Protein AF-A0A8J2SER4-F1 (afdb_monomer)

Structure (mmCIF, N/CA/C/O backbone):
data_AF-A0A8J2SER4-F1
#
_entry.id   AF-A0A8J2SER4-F1
#
loop_
_atom_site.group_PDB
_atom_site.id
_atom_site.type_symbol
_atom_site.label_atom_id
_atom_site.label_alt_id
_atom_site.label_comp_id
_atom_site.label_asym_id
_atom_site.label_entity_id
_atom_site.label_seq_id
_atom_site.pdbx_PDB_ins_code
_atom_site.Cartn_x
_atom_site.Cartn_y
_atom_site.Cartn_z
_atom_site.occupancy
_atom_site.B_iso_or_equiv
_atom_site.auth_seq_id
_atom_site.auth_comp_id
_atom_site.auth_asym_id
_atom_site.auth_atom_id
_atom_site.pdbx_PDB_model_num
ATOM 1 N N . MET A 1 1 ? -16.547 2.294 -12.014 1.00 55.09 1 MET A N 1
ATOM 2 C CA . MET A 1 1 ? -16.239 1.534 -10.779 1.00 55.09 1 MET A CA 1
ATOM 3 C C . MET A 1 1 ? -16.357 0.028 -10.962 1.00 55.09 1 MET A C 1
ATOM 5 O O . MET A 1 1 ? -15.331 -0.619 -10.869 1.00 55.09 1 MET A O 1
ATOM 9 N N . ILE A 1 2 ? -17.532 -0.538 -11.276 1.00 70.62 2 ILE A N 1
ATOM 10 C CA . ILE A 1 2 ? -17.703 -2.006 -11.413 1.00 70.62 2 ILE A CA 1
ATOM 11 C C . ILE A 1 2 ? -16.752 -2.604 -12.463 1.00 70.62 2 ILE A C 1
ATOM 13 O O . ILE A 1 2 ? -16.117 -3.618 -12.208 1.00 70.62 2 ILE A O 1
ATOM 17 N N . HIS A 1 3 ? -16.584 -1.930 -13.603 1.00 68.06 3 HIS A N 1
ATOM 18 C CA . HIS A 1 3 ? -15.672 -2.376 -14.659 1.00 68.06 3 HIS A CA 1
ATOM 19 C C . HIS A 1 3 ? -14.191 -2.345 -14.233 1.00 68.06 3 HIS A C 1
ATOM 21 O O . HIS A 1 3 ? -13.445 -3.262 -14.542 1.00 68.06 3 HIS A O 1
ATOM 27 N N . ALA A 1 4 ? -13.771 -1.329 -13.470 1.00 65.06 4 ALA A N 1
ATOM 28 C CA . ALA A 1 4 ? -12.408 -1.238 -12.943 1.00 65.06 4 ALA A CA 1
ATOM 29 C C . ALA A 1 4 ? -12.158 -2.255 -11.821 1.00 65.06 4 ALA A C 1
ATOM 31 O O . ALA A 1 4 ? -11.099 -2.860 -11.765 1.00 65.06 4 ALA A O 1
ATOM 32 N N . LEU A 1 5 ? -13.150 -2.499 -10.962 1.00 66.44 5 LEU A N 1
ATOM 33 C CA . LEU A 1 5 ? -13.066 -3.552 -9.954 1.00 66.44 5 LEU A CA 1
ATOM 34 C C . LEU A 1 5 ? -12.962 -4.934 -10.613 1.00 66.44 5 LEU A C 1
ATOM 36 O O . LEU A 1 5 ? -12.158 -5.752 -10.193 1.00 66.44 5 LEU A O 1
ATOM 40 N N . TRP A 1 6 ? -13.731 -5.176 -11.674 1.00 72.00 6 TRP A N 1
ATOM 41 C CA . TRP A 1 6 ? -13.643 -6.404 -12.462 1.00 72.00 6 TRP A CA 1
ATOM 42 C C . TRP A 1 6 ? -12.284 -6.555 -13.156 1.00 72.00 6 TRP A C 1
ATOM 44 O O . TRP A 1 6 ? -11.713 -7.640 -13.130 1.00 72.00 6 TRP A O 1
ATOM 54 N N . LEU A 1 7 ? -11.729 -5.472 -13.713 1.00 67.81 7 LEU A N 1
ATOM 55 C CA . LEU A 1 7 ? -10.373 -5.466 -14.271 1.00 67.81 7 LEU A CA 1
ATOM 56 C C . LEU A 1 7 ? -9.315 -5.757 -13.203 1.00 67.81 7 LEU A C 1
ATOM 58 O O . LEU A 1 7 ? -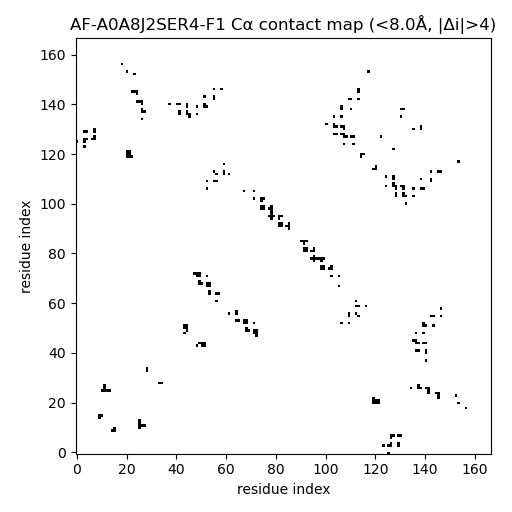8.449 -6.584 -13.447 1.00 67.81 7 LEU A O 1
ATOM 62 N N . ALA A 1 8 ? -9.423 -5.146 -12.021 1.00 67.06 8 ALA A N 1
ATOM 63 C CA . ALA A 1 8 ? -8.534 -5.419 -10.896 1.00 67.06 8 ALA A CA 1
ATOM 64 C C . ALA A 1 8 ? -8.619 -6.890 -10.460 1.00 67.06 8 ALA A C 1
ATOM 66 O O . ALA A 1 8 ? -7.600 -7.532 -10.261 1.00 67.06 8 ALA A O 1
ATOM 67 N N . VAL A 1 9 ? -9.822 -7.465 -10.376 1.00 71.62 9 VAL A N 1
ATOM 68 C CA . VAL A 1 9 ? -9.992 -8.893 -10.058 1.00 71.62 9 VAL A CA 1
ATOM 69 C C . VAL A 1 9 ? -9.347 -9.780 -11.123 1.00 71.62 9 VAL A C 1
ATOM 71 O O . VAL A 1 9 ? -8.696 -10.756 -10.774 1.00 71.62 9 VAL A O 1
ATOM 74 N N . LYS A 1 10 ? -9.480 -9.439 -12.407 1.00 71.50 10 LYS A N 1
ATOM 75 C CA . LYS A 1 10 ? -8.834 -10.183 -13.497 1.00 71.50 10 LYS A CA 1
ATOM 76 C C . LYS A 1 10 ? -7.316 -10.059 -13.505 1.00 71.50 10 LYS A C 1
ATOM 78 O O . LYS A 1 10 ? -6.637 -11.038 -13.798 1.00 71.50 10 LYS A O 1
ATOM 83 N N . GLU A 1 11 ? -6.804 -8.876 -13.180 1.00 68.88 11 GLU A N 1
ATOM 84 C CA . GLU A 1 11 ? -5.374 -8.610 -13.003 1.00 68.88 11 GLU A CA 1
ATOM 85 C C . GLU A 1 11 ? -4.804 -9.485 -11.888 1.00 68.88 11 GLU A C 1
ATOM 87 O O . GLU A 1 11 ? -3.819 -10.186 -12.092 1.00 68.88 11 GLU A O 1
ATOM 92 N N . GLU A 1 12 ? -5.489 -9.533 -10.748 1.00 67.19 12 GLU A N 1
ATOM 93 C CA . GLU A 1 12 ? -5.062 -10.316 -9.588 1.00 67.19 12 GLU A CA 1
ATOM 94 C C . GLU A 1 12 ? -5.332 -11.828 -9.730 1.00 67.19 12 GLU A C 1
ATOM 96 O O . GLU A 1 12 ? -4.707 -12.628 -9.037 1.00 67.19 12 GLU A O 1
ATOM 101 N N . ALA A 1 13 ? -6.226 -12.240 -10.636 1.00 63.53 13 ALA A N 1
ATOM 102 C CA . ALA A 1 13 ? -6.484 -13.643 -10.976 1.00 63.53 13 ALA A CA 1
ATOM 103 C C . ALA A 1 13 ? -5.528 -14.205 -12.046 1.00 63.53 13 ALA A C 1
ATOM 105 O O . ALA A 1 13 ? -5.626 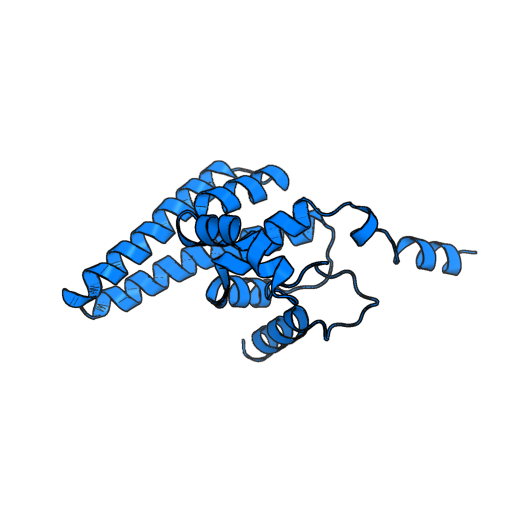-15.382 -12.386 1.00 63.53 13 ALA A O 1
ATOM 106 N N . GLY A 1 14 ? -4.628 -13.381 -12.600 1.00 58.78 14 GLY A N 1
ATOM 107 C CA . GLY A 1 14 ? -3.727 -13.796 -13.678 1.00 58.78 14 GLY A CA 1
ATOM 108 C C . GLY A 1 14 ? -4.433 -14.052 -15.016 1.00 58.78 14 GLY A C 1
ATOM 109 O O . GLY A 1 14 ? -3.849 -14.652 -15.909 1.00 58.78 14 GLY A O 1
ATOM 110 N N . GLU A 1 15 ? -5.679 -13.593 -15.186 1.00 57.97 15 GLU A N 1
ATOM 111 C CA . GLU A 1 15 ? -6.458 -13.760 -16.427 1.00 57.97 15 GLU A CA 1
ATOM 112 C C . GLU A 1 15 ? -6.126 -12.700 -17.496 1.00 57.97 15 GLU A C 1
ATOM 114 O O . GLU A 1 15 ? -6.762 -12.645 -18.555 1.00 57.97 15 GLU A O 1
ATOM 119 N N . LEU A 1 16 ? -5.164 -11.813 -17.228 1.00 57.44 16 LEU A N 1
ATOM 120 C CA . LEU A 1 16 ? -4.696 -10.835 -18.203 1.00 57.44 16 LEU A CA 1
ATOM 121 C C . LEU A 1 16 ? -3.646 -11.455 -19.132 1.00 57.44 16 LEU A C 1
ATOM 123 O O . LEU A 1 16 ? -2.658 -12.018 -18.687 1.00 57.44 16 LEU A O 1
ATOM 127 N N . ASP A 1 17 ? -3.885 -11.272 -20.429 1.00 50.06 17 ASP A N 1
ATOM 128 C CA . ASP A 1 17 ? -3.046 -11.626 -21.579 1.00 50.06 17 ASP A CA 1
ATOM 129 C C . ASP A 1 17 ? -1.526 -11.626 -21.288 1.00 50.06 17 ASP A C 1
ATOM 131 O O . ASP A 1 17 ? -0.929 -10.572 -21.053 1.00 50.06 17 ASP A O 1
ATOM 135 N N . GLU A 1 18 ? -0.911 -12.816 -21.343 1.00 52.28 18 GLU A N 1
ATOM 136 C CA . GLU A 1 18 ? 0.511 -13.094 -21.050 1.00 52.28 18 GLU A CA 1
ATOM 137 C C . GLU A 1 18 ? 1.490 -12.301 -21.933 1.00 52.28 18 GLU A C 1
ATOM 139 O O . GLU A 1 18 ? 2.668 -12.161 -21.608 1.00 52.28 18 GLU A O 1
ATOM 144 N N . ARG A 1 19 ? 1.015 -11.739 -23.052 1.00 50.62 19 ARG A N 1
ATOM 145 C CA . ARG A 1 19 ? 1.814 -10.892 -23.952 1.00 50.62 19 ARG A CA 1
ATOM 146 C C . ARG A 1 19 ? 1.951 -9.445 -23.469 1.00 50.62 19 ARG A C 1
ATOM 148 O O . ARG A 1 19 ? 2.583 -8.630 -24.142 1.00 50.62 19 ARG A O 1
ATOM 155 N N . ARG A 1 20 ? 1.345 -9.085 -22.335 1.00 58.91 20 ARG A N 1
ATOM 156 C CA . ARG A 1 20 ? 1.335 -7.715 -21.804 1.00 58.91 20 ARG A CA 1
ATOM 157 C C . ARG A 1 20 ? 2.295 -7.570 -20.633 1.00 58.91 20 ARG A C 1
ATOM 159 O O . ARG A 1 20 ? 2.325 -8.391 -19.724 1.00 58.91 20 ARG A O 1
ATOM 166 N N . LYS A 1 21 ? 3.036 -6.461 -20.622 1.00 61.72 21 LYS A N 1
ATOM 167 C CA . LYS A 1 21 ? 3.871 -6.069 -19.483 1.00 61.72 21 LYS A CA 1
ATOM 168 C C . LYS A 1 21 ? 2.966 -5.657 -18.316 1.00 61.72 21 LYS A C 1
ATOM 170 O O . LYS A 1 21 ? 2.462 -4.534 -18.314 1.00 61.72 21 LYS A O 1
ATOM 175 N N . ASN A 1 22 ? 2.765 -6.576 -17.375 1.00 67.75 22 ASN A N 1
ATOM 176 C CA . ASN A 1 22 ? 1.980 -6.418 -16.147 1.00 67.75 22 ASN A CA 1
ATOM 177 C C . ASN A 1 22 ? 2.896 -6.527 -14.916 1.00 67.75 22 ASN A C 1
ATOM 179 O O . ASN A 1 22 ? 4.090 -6.794 -15.053 1.00 67.75 22 ASN A O 1
ATOM 183 N N . PHE A 1 23 ? 2.341 -6.318 -13.721 1.00 65.88 23 PHE A N 1
ATOM 184 C CA . PHE A 1 23 ? 3.019 -6.689 -12.478 1.00 65.88 23 PHE A CA 1
ATOM 185 C C . PHE A 1 23 ? 3.358 -8.189 -12.489 1.00 65.88 23 PHE A C 1
ATOM 187 O O . PHE A 1 23 ? 2.521 -9.008 -12.867 1.00 65.88 23 PHE A O 1
ATOM 194 N N . ALA A 1 24 ? 4.589 -8.541 -12.113 1.00 59.88 24 ALA A N 1
ATOM 195 C CA . ALA A 1 24 ? 5.084 -9.919 -12.106 1.00 59.88 24 ALA A CA 1
ATOM 196 C C . ALA A 1 24 ? 4.525 -10.750 -10.937 1.00 59.88 24 ALA A C 1
ATOM 198 O O . ALA A 1 24 ? 4.562 -11.978 -10.957 1.00 59.88 24 ALA A O 1
ATOM 199 N N . THR A 1 25 ? 4.026 -10.081 -9.903 1.00 59.88 25 THR A N 1
ATOM 200 C CA . THR A 1 25 ? 3.461 -10.664 -8.692 1.00 59.88 25 THR A CA 1
ATOM 201 C C . THR A 1 25 ? 2.017 -10.221 -8.525 1.00 59.88 25 THR A C 1
ATOM 203 O O . THR A 1 25 ? 1.676 -9.072 -8.793 1.00 59.88 25 THR A O 1
ATOM 206 N N . THR A 1 26 ? 1.165 -11.118 -8.041 1.00 68.06 26 THR A N 1
ATOM 207 C CA . THR A 1 26 ? -0.209 -10.810 -7.633 1.00 68.06 26 THR A CA 1
ATOM 208 C C . THR A 1 26 ? -0.237 -10.323 -6.176 1.00 68.06 26 THR A C 1
ATOM 210 O O . THR A 1 26 ? 0.553 -10.761 -5.335 1.00 68.06 26 THR A O 1
ATOM 213 N N . CYS A 1 27 ? -1.161 -9.419 -5.845 1.00 63.75 27 CYS A N 1
ATOM 214 C CA . CYS A 1 27 ? -1.539 -9.055 -4.476 1.00 63.75 27 CYS A CA 1
ATOM 215 C C . CYS A 1 27 ? -1.964 -10.286 -3.679 1.00 63.75 27 CYS A C 1
ATOM 217 O O . CYS A 1 27 ? -1.660 -10.394 -2.490 1.00 63.75 27 CYS A O 1
ATOM 219 N N . LEU A 1 28 ? -2.714 -11.188 -4.317 1.00 65.94 28 LEU A N 1
ATOM 220 C CA . LEU A 1 28 ? -3.166 -12.422 -3.695 1.00 65.94 28 LEU A CA 1
ATOM 221 C C . LEU A 1 28 ? -2.087 -13.495 -3.870 1.00 65.94 28 LEU A C 1
ATOM 223 O O . LEU A 1 28 ? -1.768 -13.852 -5.004 1.00 65.94 28 LEU A O 1
ATOM 227 N N . PRO A 1 29 ? -1.512 -14.012 -2.775 1.00 62.62 29 PRO A N 1
ATOM 228 C CA . PRO A 1 29 ? -0.490 -15.039 -2.861 1.00 62.62 29 PRO A CA 1
ATOM 229 C C . PRO A 1 29 ? -1.074 -16.319 -3.461 1.00 62.62 29 PRO A C 1
ATOM 231 O O . PRO A 1 29 ? -2.098 -16.831 -3.008 1.00 62.62 29 PRO A O 1
ATOM 234 N N . THR A 1 30 ? -0.392 -16.843 -4.472 1.00 64.88 30 THR A N 1
ATOM 235 C CA . THR A 1 30 ? -0.790 -18.035 -5.228 1.00 64.88 30 THR A CA 1
ATOM 236 C C . THR A 1 30 ? -0.493 -19.341 -4.495 1.00 64.88 30 THR A C 1
ATOM 238 O O . THR A 1 30 ? -1.080 -20.376 -4.806 1.00 64.88 30 THR A O 1
ATOM 241 N N . SER A 1 31 ? 0.392 -19.310 -3.493 1.00 66.62 31 SER A N 1
ATOM 242 C CA . SER A 1 31 ? 0.766 -20.484 -2.705 1.00 66.62 31 SER A CA 1
ATOM 243 C C . SER A 1 31 ? 0.926 -20.179 -1.212 1.00 66.62 31 SER A C 1
ATOM 245 O O . SER A 1 31 ? 1.372 -19.104 -0.814 1.00 66.62 31 SER A O 1
ATOM 247 N N . LEU A 1 32 ? 0.625 -21.166 -0.358 1.00 61.75 32 LEU A N 1
ATOM 248 C CA . LEU A 1 32 ? 0.807 -21.062 1.099 1.00 61.75 32 LEU A CA 1
ATOM 249 C C . LEU A 1 32 ? 2.273 -20.821 1.506 1.00 61.75 32 LEU A C 1
ATOM 251 O O . LEU A 1 32 ? 2.530 -20.163 2.512 1.00 61.75 32 LEU A O 1
ATOM 255 N N . GLY A 1 33 ? 3.237 -21.318 0.724 1.00 66.81 33 GLY A N 1
ATOM 256 C CA . GLY A 1 33 ? 4.664 -21.098 0.979 1.00 66.81 33 GLY A CA 1
ATOM 257 C C . GLY A 1 33 ? 5.081 -19.635 0.806 1.00 66.81 33 GLY A C 1
ATOM 258 O O . GLY A 1 33 ? 5.855 -19.114 1.610 1.00 66.81 33 GLY A O 1
ATOM 259 N N . GLU A 1 34 ? 4.524 -18.951 -0.195 1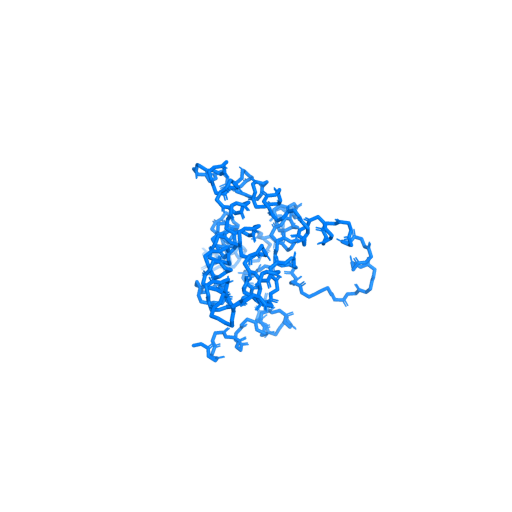.00 67.50 34 GLU A N 1
ATOM 260 C CA . GLU A 1 34 ? 4.725 -17.513 -0.399 1.00 67.50 34 GLU A CA 1
ATOM 261 C C . GLU A 1 34 ? 4.059 -16.703 0.713 1.00 67.50 34 GLU A C 1
ATOM 263 O O . GLU A 1 34 ? 4.709 -15.833 1.290 1.00 67.50 34 GLU A O 1
ATOM 268 N N . VAL A 1 35 ? 2.828 -17.069 1.107 1.00 68.12 35 VAL A N 1
ATOM 269 C CA . VAL A 1 35 ? 2.134 -16.448 2.250 1.00 68.12 35 VAL A CA 1
ATOM 270 C C . VAL A 1 35 ? 3.035 -16.453 3.480 1.00 68.12 35 VAL A C 1
ATOM 272 O O . VAL A 1 35 ? 3.294 -15.392 4.041 1.00 68.12 35 VAL A O 1
ATOM 275 N N . CYS A 1 36 ? 3.543 -17.625 3.883 1.00 70.88 36 CYS A N 1
ATOM 276 C CA . CYS A 1 36 ? 4.362 -17.782 5.088 1.00 70.88 36 CYS A CA 1
ATOM 277 C C . CYS A 1 36 ? 5.636 -16.927 5.063 1.00 70.88 36 CYS A C 1
ATOM 279 O O . CYS A 1 36 ? 6.055 -16.426 6.107 1.00 70.88 36 CYS A O 1
ATOM 281 N N . ARG A 1 37 ? 6.237 -16.731 3.885 1.00 77.44 37 ARG A N 1
ATOM 282 C CA . ARG A 1 37 ? 7.424 -15.885 3.714 1.00 77.44 37 ARG A CA 1
ATOM 283 C C . ARG A 1 37 ? 7.101 -14.395 3.844 1.00 77.44 37 ARG A C 1
ATOM 285 O O . ARG A 1 37 ? 7.938 -13.633 4.328 1.00 77.44 37 ARG A O 1
ATOM 292 N N . ASP A 1 38 ? 5.902 -13.992 3.439 1.00 80.75 38 ASP A N 1
ATOM 293 C CA . ASP A 1 38 ? 5.474 -12.594 3.426 1.00 80.75 38 ASP A CA 1
ATOM 294 C C . ASP A 1 38 ? 4.742 -12.150 4.693 1.00 80.75 38 ASP A C 1
ATOM 296 O O . ASP A 1 38 ? 4.628 -10.946 4.913 1.00 80.75 38 ASP A O 1
ATOM 300 N N . VAL A 1 39 ? 4.316 -13.076 5.564 1.00 84.19 39 VAL A N 1
ATOM 301 C CA . VAL A 1 39 ? 3.689 -12.779 6.870 1.00 84.19 39 VAL A CA 1
ATOM 302 C C . VAL A 1 39 ? 4.364 -11.624 7.625 1.00 84.19 39 VAL A C 1
ATOM 304 O O . VAL A 1 39 ? 3.648 -10.698 8.005 1.00 84.19 39 VAL A O 1
ATOM 307 N N . PRO A 1 40 ? 5.695 -11.594 7.849 1.00 85.38 40 PRO A N 1
ATOM 308 C CA . PRO A 1 40 ? 6.308 -10.498 8.602 1.00 85.38 40 PRO A CA 1
ATOM 309 C C . PRO A 1 40 ? 6.141 -9.138 7.912 1.00 85.38 40 PRO A C 1
ATOM 311 O O . PRO A 1 40 ? 5.891 -8.139 8.585 1.00 85.38 40 PRO A O 1
ATOM 314 N N . ARG A 1 41 ? 6.210 -9.093 6.576 1.00 85.31 41 ARG A N 1
ATOM 315 C CA . ARG A 1 41 ? 5.998 -7.857 5.806 1.00 85.31 41 ARG A CA 1
ATOM 316 C C . ARG A 1 41 ? 4.532 -7.460 5.766 1.00 85.31 41 ARG A C 1
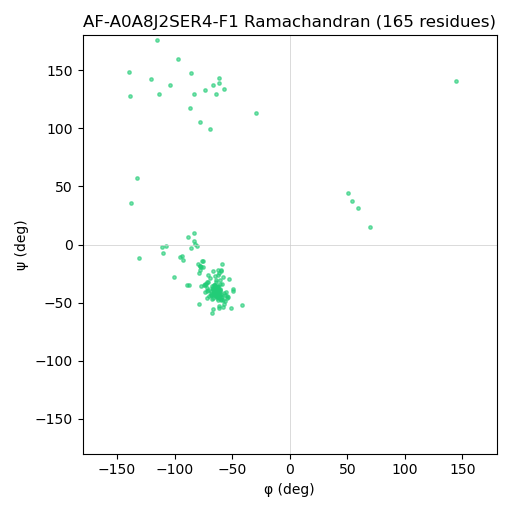ATOM 318 O O . ARG A 1 41 ? 4.227 -6.275 5.787 1.00 85.31 41 ARG A O 1
ATOM 325 N N . LEU A 1 42 ? 3.629 -8.436 5.751 1.00 87.00 42 LEU A N 1
ATOM 326 C CA . LEU A 1 42 ? 2.196 -8.200 5.828 1.00 87.00 42 LEU A CA 1
ATOM 327 C C . LEU A 1 42 ? 1.809 -7.605 7.186 1.00 87.00 42 LEU A C 1
ATOM 329 O O . LEU A 1 42 ? 1.039 -6.651 7.233 1.0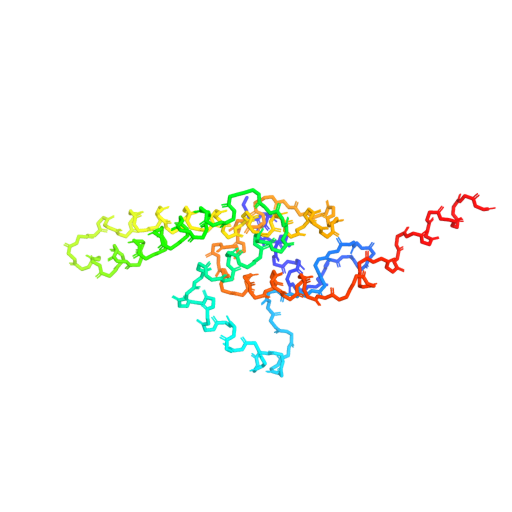0 87.00 42 LEU A O 1
ATOM 333 N N . ILE A 1 43 ? 2.377 -8.124 8.279 1.00 88.69 43 ILE A N 1
ATOM 334 C CA . ILE A 1 43 ? 2.192 -7.576 9.629 1.00 88.69 43 ILE A CA 1
ATOM 335 C C . ILE A 1 43 ? 2.744 -6.149 9.696 1.00 88.69 43 ILE A C 1
ATOM 337 O O . ILE A 1 43 ? 2.065 -5.256 10.202 1.00 88.69 43 ILE A O 1
ATOM 341 N N . GLU A 1 44 ? 3.942 -5.916 9.154 1.00 90.88 44 GLU A N 1
ATOM 342 C CA . GLU A 1 44 ? 4.528 -4.575 9.081 1.00 90.88 44 GLU A CA 1
ATOM 343 C C . GLU A 1 44 ? 3.641 -3.615 8.277 1.00 90.88 44 GLU A C 1
ATOM 345 O O . GLU A 1 44 ? 3.338 -2.523 8.750 1.00 90.88 44 GLU A O 1
ATOM 350 N N . ALA A 1 45 ? 3.165 -4.025 7.100 1.00 89.56 45 ALA A N 1
ATOM 351 C CA . ALA A 1 45 ? 2.295 -3.214 6.257 1.00 89.56 45 ALA A CA 1
ATOM 352 C C . ALA A 1 45 ? 0.929 -2.952 6.903 1.00 89.56 45 ALA A C 1
ATOM 354 O O . ALA A 1 45 ? 0.380 -1.866 6.741 1.00 89.56 45 ALA A O 1
ATOM 355 N N . ALA A 1 46 ? 0.386 -3.911 7.655 1.00 89.00 46 ALA A N 1
ATOM 356 C CA . ALA A 1 46 ? -0.889 -3.760 8.345 1.00 89.00 46 ALA A CA 1
ATOM 357 C C . ALA A 1 46 ? -0.790 -2.797 9.538 1.00 89.00 46 ALA A C 1
ATOM 359 O O . ALA A 1 46 ? -1.642 -1.919 9.680 1.00 89.00 46 ALA A O 1
ATOM 360 N N . LEU A 1 47 ? 0.242 -2.944 10.378 1.00 90.56 47 LEU A N 1
ATOM 361 C CA . LEU A 1 47 ? 0.389 -2.183 11.624 1.00 90.56 47 LEU A CA 1
ATOM 362 C C . LEU A 1 47 ? 1.111 -0.847 11.444 1.00 90.56 47 LEU A C 1
ATOM 364 O O . LEU A 1 47 ? 0.785 0.117 12.136 1.00 90.56 47 LEU A O 1
ATOM 368 N N . PHE A 1 48 ? 2.082 -0.786 10.534 1.00 92.88 48 PHE A N 1
ATOM 369 C CA . PHE A 1 48 ? 2.965 0.359 10.311 1.00 92.88 48 PHE A CA 1
ATOM 370 C C . PHE A 1 48 ? 3.071 0.708 8.811 1.00 92.88 48 PHE A C 1
ATOM 372 O O . PHE A 1 48 ? 4.181 0.780 8.278 1.00 92.88 48 PHE A O 1
ATOM 379 N N . PRO A 1 49 ? 1.952 0.991 8.108 1.00 90.75 49 PRO A N 1
ATOM 380 C CA . PRO A 1 49 ? 1.935 1.183 6.649 1.00 90.75 49 PRO A CA 1
ATOM 381 C C . PRO A 1 49 ? 2.819 2.332 6.142 1.00 90.75 49 PRO A C 1
ATOM 383 O O . PRO A 1 49 ? 3.244 2.334 4.989 1.00 90.75 49 PRO A O 1
ATOM 386 N N . PHE A 1 50 ? 3.142 3.311 6.989 1.00 92.12 50 PHE A N 1
ATOM 387 C CA . PHE A 1 50 ? 4.024 4.424 6.629 1.00 92.12 50 PHE A CA 1
ATOM 388 C C . PHE A 1 50 ? 5.468 3.985 6.328 1.00 92.12 50 PHE A C 1
ATOM 390 O O . PHE A 1 50 ? 6.158 4.665 5.565 1.00 92.12 50 PHE A O 1
ATOM 397 N N . LEU A 1 51 ? 5.932 2.868 6.905 1.00 91.81 51 LEU A N 1
ATOM 398 C CA . LEU A 1 51 ? 7.272 2.328 6.664 1.00 91.81 51 LEU A CA 1
ATOM 399 C C . LEU A 1 51 ? 7.434 1.825 5.221 1.00 91.81 51 LEU A C 1
ATOM 401 O O . LEU A 1 51 ? 8.287 2.383 4.521 1.00 91.81 51 LEU A O 1
ATOM 405 N N . PRO A 1 52 ? 6.631 0.856 4.731 1.00 91.00 52 PRO A N 1
ATOM 406 C CA . PRO A 1 52 ? 6.731 0.403 3.348 1.00 91.00 52 PRO A CA 1
ATOM 407 C C . PRO A 1 52 ? 6.423 1.532 2.359 1.00 91.00 52 PRO A C 1
ATOM 409 O O . PRO A 1 52 ? 7.152 1.677 1.385 1.00 91.00 52 PRO A O 1
ATOM 412 N N . ILE A 1 53 ? 5.448 2.414 2.632 1.00 91.50 53 ILE A N 1
ATOM 413 C CA . ILE A 1 53 ? 5.164 3.579 1.766 1.00 91.50 53 ILE A CA 1
ATOM 414 C C . ILE A 1 53 ? 6.413 4.446 1.581 1.00 91.50 53 ILE A C 1
ATOM 416 O O . ILE A 1 53 ? 6.770 4.793 0.455 1.00 91.50 53 ILE A O 1
ATOM 420 N N . LYS A 1 54 ? 7.109 4.778 2.675 1.00 91.75 54 LYS A N 1
ATOM 421 C CA . LYS A 1 54 ? 8.337 5.575 2.609 1.00 91.75 54 LYS A CA 1
ATOM 422 C C . LYS A 1 54 ? 9.431 4.853 1.823 1.00 91.75 54 LYS A C 1
ATOM 424 O O . LYS A 1 54 ? 10.096 5.505 1.021 1.00 91.75 54 LYS A O 1
ATOM 429 N N . ARG A 1 55 ? 9.627 3.546 2.040 1.00 90.88 55 ARG A N 1
ATOM 430 C CA . ARG A 1 55 ? 10.628 2.745 1.310 1.00 90.88 55 ARG A CA 1
ATOM 431 C C . ARG A 1 55 ? 10.332 2.729 -0.188 1.00 90.88 55 ARG A C 1
ATOM 433 O O . ARG A 1 55 ? 11.149 3.222 -0.951 1.00 90.88 55 ARG A O 1
ATOM 440 N N . ILE A 1 56 ? 9.122 2.327 -0.579 1.00 90.50 56 ILE A N 1
ATOM 441 C CA . ILE A 1 56 ? 8.664 2.270 -1.978 1.00 90.50 56 ILE A CA 1
ATOM 442 C C . ILE A 1 56 ? 8.849 3.622 -2.681 1.00 90.50 56 ILE A C 1
ATOM 444 O O . ILE A 1 56 ? 9.341 3.697 -3.808 1.00 90.50 56 ILE A O 1
ATOM 448 N N . LEU A 1 57 ? 8.470 4.720 -2.024 1.00 90.56 57 LEU A N 1
ATOM 449 C CA . LEU A 1 57 ? 8.612 6.057 -2.600 1.00 90.56 57 LEU A CA 1
ATOM 450 C C . LEU A 1 57 ? 10.071 6.522 -2.679 1.00 90.56 57 LEU A C 1
ATOM 452 O O . LEU A 1 57 ? 10.422 7.252 -3.601 1.00 90.56 57 LEU A O 1
ATOM 456 N N . THR A 1 58 ? 10.923 6.103 -1.744 1.00 89.69 58 THR A N 1
ATOM 457 C CA . THR A 1 58 ? 12.362 6.399 -1.795 1.00 89.69 58 THR A CA 1
ATOM 458 C C . THR A 1 58 ? 13.026 5.625 -2.934 1.00 89.69 58 THR A C 1
ATOM 460 O O . THR A 1 58 ? 13.759 6.215 -3.723 1.00 89.69 58 THR A O 1
ATOM 463 N N . ASP A 1 59 ? 12.690 4.343 -3.078 1.00 87.94 59 ASP A N 1
ATOM 464 C CA . ASP A 1 59 ? 13.225 3.447 -4.107 1.00 87.94 59 ASP A CA 1
ATOM 465 C C . ASP A 1 59 ? 12.789 3.877 -5.520 1.00 87.94 59 ASP A C 1
ATOM 467 O O . ASP A 1 59 ? 13.564 3.814 -6.468 1.00 87.94 59 ASP A O 1
ATOM 471 N N . THR A 1 60 ? 11.575 4.418 -5.665 1.00 86.50 60 THR A N 1
ATOM 472 C CA . THR A 1 60 ? 11.074 4.993 -6.931 1.00 86.50 60 THR A CA 1
ATOM 473 C C . THR A 1 60 ? 11.515 6.443 -7.179 1.00 86.50 60 THR A C 1
ATOM 475 O O . THR A 1 60 ? 10.989 7.098 -8.090 1.00 86.50 60 THR A O 1
ATOM 478 N N . MET A 1 61 ? 12.444 6.970 -6.369 1.00 84.25 61 MET A N 1
ATOM 479 C CA . MET A 1 61 ? 12.954 8.349 -6.419 1.00 84.25 61 MET A CA 1
ATOM 480 C C . MET A 1 61 ? 11.832 9.403 -6.444 1.00 84.25 61 MET A C 1
ATOM 482 O O . MET A 1 61 ? 11.827 10.347 -7.239 1.00 84.25 61 MET A O 1
ATOM 486 N N . ALA A 1 62 ? 10.810 9.230 -5.604 1.00 82.88 62 ALA A N 1
ATOM 487 C CA . ALA A 1 62 ? 9.716 10.184 -5.500 1.00 82.88 62 ALA A CA 1
ATOM 488 C C . ALA A 1 62 ? 10.141 11.463 -4.765 1.00 82.88 62 ALA A C 1
ATOM 490 O O . ALA A 1 62 ? 10.722 11.387 -3.677 1.00 82.88 62 ALA A O 1
ATOM 491 N N . PRO A 1 63 ? 9.808 12.653 -5.309 1.00 78.44 63 PRO A N 1
ATOM 492 C CA . PRO A 1 63 ? 9.999 13.884 -4.569 1.00 78.44 63 PRO A CA 1
ATOM 493 C C . PRO A 1 63 ? 9.133 13.827 -3.307 1.00 78.44 63 PRO A C 1
ATOM 495 O O . PRO A 1 63 ? 7.999 13.350 -3.335 1.00 78.44 63 PRO A O 1
ATOM 498 N N . ALA A 1 64 ? 9.685 14.295 -2.189 1.00 86.25 64 ALA A N 1
ATOM 499 C CA . ALA A 1 64 ? 8.991 14.353 -0.905 1.00 86.25 64 ALA A CA 1
ATOM 500 C C . ALA A 1 64 ? 8.489 12.994 -0.356 1.00 86.25 64 ALA A C 1
ATOM 502 O O . ALA A 1 64 ? 7.511 12.957 0.392 1.00 86.25 64 ALA A O 1
ATOM 503 N N . ALA A 1 65 ? 9.179 11.879 -0.641 1.00 85.69 65 ALA A N 1
ATOM 504 C CA . ALA A 1 65 ? 8.857 10.552 -0.088 1.00 85.69 65 ALA A CA 1
ATOM 505 C C . ALA A 1 65 ? 8.659 10.556 1.445 1.00 85.69 65 ALA A C 1
ATOM 507 O O . ALA A 1 65 ? 7.746 9.917 1.971 1.00 85.69 65 ALA A O 1
ATOM 508 N N . ALA A 1 66 ? 9.471 11.334 2.171 1.00 87.00 66 ALA A N 1
ATOM 509 C CA . ALA A 1 66 ? 9.331 11.506 3.616 1.00 87.00 66 ALA A CA 1
ATOM 510 C C . ALA A 1 66 ? 8.012 12.196 4.014 1.00 87.00 66 ALA A C 1
ATOM 512 O O . ALA A 1 66 ? 7.379 11.776 4.981 1.00 87.00 66 ALA A O 1
ATOM 513 N N . CYS A 1 67 ? 7.570 13.208 3.260 1.00 91.31 67 CYS A N 1
ATOM 514 C CA . CYS A 1 67 ? 6.305 13.902 3.507 1.00 91.31 67 CYS A CA 1
ATOM 515 C C . CYS A 1 67 ? 5.109 12.971 3.293 1.00 91.31 67 CYS A C 1
ATOM 517 O O . CYS A 1 67 ? 4.209 12.955 4.126 1.00 91.31 67 CYS A O 1
ATOM 519 N N . TYR A 1 68 ? 5.124 12.149 2.239 1.00 90.31 68 TYR A N 1
ATOM 520 C CA . TYR A 1 68 ? 4.081 11.143 2.012 1.00 90.31 68 TYR A CA 1
ATOM 521 C C . TYR A 1 68 ? 4.048 10.076 3.111 1.00 90.31 68 TYR A C 1
ATOM 523 O O . TYR A 1 68 ? 2.966 9.673 3.527 1.00 90.31 68 TYR A O 1
ATOM 531 N N . GLY A 1 69 ? 5.207 9.664 3.638 1.00 90.06 69 GLY A N 1
ATOM 532 C CA . GLY A 1 69 ? 5.274 8.766 4.795 1.00 90.06 69 GLY A CA 1
ATOM 533 C C . GLY A 1 69 ? 4.653 9.376 6.058 1.00 90.06 69 GLY A C 1
ATOM 534 O O . GLY A 1 69 ? 3.856 8.724 6.727 1.00 90.06 69 GLY A O 1
ATOM 535 N N . ILE A 1 70 ? 4.959 10.644 6.361 1.00 93.19 70 ILE A N 1
ATOM 536 C CA . ILE A 1 70 ? 4.355 11.368 7.496 1.00 93.19 70 ILE A CA 1
ATOM 537 C C . ILE A 1 70 ? 2.846 11.531 7.288 1.00 93.19 70 ILE A C 1
ATOM 539 O O . ILE A 1 70 ? 2.066 11.286 8.204 1.00 93.19 70 ILE A O 1
ATOM 543 N N . LEU A 1 71 ? 2.419 11.897 6.080 1.00 93.81 71 LEU A N 1
ATOM 544 C CA . LEU A 1 71 ? 1.005 12.044 5.756 1.00 93.81 71 LEU A CA 1
ATOM 545 C C . LEU A 1 71 ? 0.261 10.710 5.898 1.00 93.81 71 LEU A C 1
ATOM 547 O O . LEU A 1 71 ? -0.827 10.685 6.468 1.00 93.81 71 LEU A O 1
ATOM 551 N N . ALA A 1 72 ? 0.855 9.600 5.453 1.00 92.94 72 ALA A N 1
ATOM 552 C CA . ALA A 1 72 ? 0.298 8.262 5.633 1.00 92.94 72 ALA A CA 1
ATOM 553 C C . ALA A 1 72 ? 0.171 7.893 7.116 1.00 92.94 72 ALA A C 1
ATOM 555 O O . ALA A 1 72 ? -0.866 7.381 7.522 1.00 92.94 72 ALA A O 1
ATOM 556 N N . PHE A 1 73 ? 1.181 8.206 7.936 1.00 93.62 73 PHE A N 1
ATOM 557 C CA . PHE A 1 73 ? 1.120 8.015 9.387 1.00 93.62 73 PHE A CA 1
ATOM 558 C C . PHE A 1 73 ? -0.060 8.784 9.996 1.00 93.62 73 PHE A C 1
ATOM 560 O O . PHE A 1 73 ? -0.907 8.195 10.666 1.00 93.62 73 PHE A O 1
ATOM 567 N N . VAL A 1 74 ? -0.150 10.089 9.721 1.00 94.94 74 VAL A N 1
ATOM 568 C CA . VAL A 1 74 ? -1.198 10.958 10.273 1.00 94.94 74 VAL A CA 1
ATOM 569 C C . VAL A 1 74 ? -2.580 10.484 9.833 1.00 94.94 74 VAL A C 1
ATOM 571 O O . VAL A 1 74 ? -3.440 10.251 10.674 1.00 94.94 74 VAL A O 1
ATOM 574 N N . THR A 1 75 ? -2.794 10.302 8.531 1.00 95.00 75 THR A N 1
ATOM 575 C C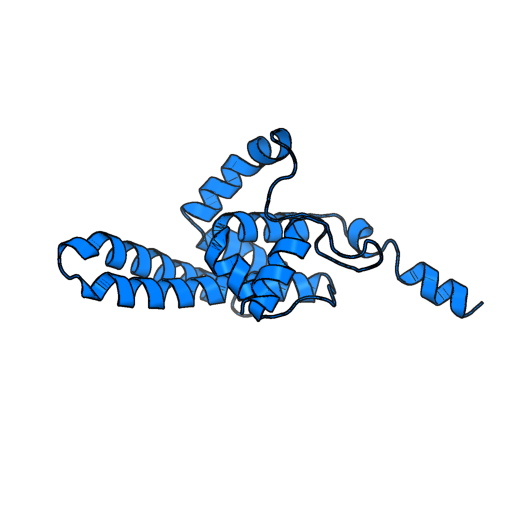A . THR A 1 75 ? -4.105 9.929 7.976 1.00 95.00 75 THR A CA 1
ATOM 576 C C . THR A 1 75 ? -4.569 8.553 8.454 1.00 95.00 75 THR A C 1
ATOM 578 O O . THR A 1 75 ? -5.722 8.416 8.860 1.00 95.00 75 THR A O 1
ATOM 581 N N . PHE A 1 76 ? -3.677 7.557 8.484 1.00 94.38 76 PHE A N 1
ATOM 582 C CA . PHE A 1 76 ? -4.005 6.201 8.919 1.00 94.38 76 PHE A CA 1
ATOM 583 C C . PHE A 1 76 ? -4.358 6.143 10.407 1.00 94.38 76 PHE A C 1
ATOM 585 O O . PHE A 1 76 ? -5.453 5.708 10.766 1.00 94.38 76 PHE A O 1
ATOM 592 N N . TYR A 1 77 ? -3.472 6.617 11.289 1.00 95.06 77 TYR A N 1
ATOM 593 C CA . TYR A 1 77 ? -3.725 6.530 12.729 1.00 95.06 77 TYR A CA 1
ATOM 594 C C . TYR A 1 77 ? -4.860 7.452 13.172 1.00 95.06 77 TYR A C 1
ATOM 596 O O . TYR A 1 77 ? -5.590 7.107 14.103 1.00 95.06 77 TYR A O 1
ATOM 604 N N . PHE A 1 78 ? -5.076 8.576 12.483 1.00 94.38 78 PHE A N 1
ATOM 605 C CA . PHE A 1 78 ? -6.245 9.414 12.729 1.00 94.38 78 PHE A CA 1
ATOM 606 C C . PHE A 1 78 ? -7.542 8.695 12.339 1.00 94.38 78 PHE A C 1
ATOM 608 O O . PHE A 1 78 ? -8.464 8.640 13.150 1.00 94.38 78 PHE A O 1
ATOM 615 N N . ALA A 1 79 ? -7.597 8.049 11.167 1.00 93.44 79 ALA A N 1
ATOM 616 C CA . ALA A 1 79 ? -8.750 7.244 10.761 1.00 93.44 79 ALA A CA 1
ATOM 617 C C . ALA A 1 79 ? -9.044 6.111 11.759 1.00 93.44 79 ALA A C 1
ATOM 619 O O . ALA A 1 79 ? -10.197 5.940 12.162 1.00 93.44 79 ALA A O 1
ATOM 620 N N . VAL A 1 80 ? -8.012 5.385 12.208 1.00 93.19 80 VAL A N 1
ATOM 621 C CA . VAL A 1 80 ? -8.131 4.308 13.207 1.00 93.19 80 VAL A CA 1
ATOM 622 C C . VAL A 1 80 ? -8.625 4.842 14.552 1.00 93.19 80 VAL A C 1
ATOM 624 O O . VAL A 1 80 ? -9.516 4.248 15.154 1.00 93.19 80 VAL A O 1
ATOM 627 N N . THR A 1 81 ? -8.104 5.982 15.010 1.00 93.69 81 THR A N 1
ATOM 628 C CA . THR A 1 81 ? -8.530 6.606 16.274 1.00 93.69 81 THR A CA 1
ATOM 629 C C . THR A 1 81 ? -9.999 7.022 16.213 1.00 93.69 81 THR A C 1
ATOM 631 O O . THR A 1 81 ? -10.769 6.702 17.116 1.00 93.69 81 THR A O 1
ATOM 634 N N . LEU A 1 82 ? -10.427 7.663 15.120 1.00 92.44 82 LEU A N 1
ATOM 635 C CA . LEU A 1 82 ? -11.832 8.028 14.914 1.00 92.44 82 LEU A CA 1
ATOM 636 C C . LEU A 1 82 ? -12.743 6.796 14.836 1.00 92.44 82 LEU A C 1
ATOM 638 O O . LEU A 1 82 ? -13.863 6.821 15.348 1.00 92.44 82 LEU A O 1
ATOM 642 N N . LEU A 1 83 ? -12.263 5.705 14.231 1.00 92.00 83 LEU A N 1
ATOM 643 C CA . LEU A 1 83 ? -12.999 4.444 14.180 1.00 92.00 83 LEU A CA 1
ATOM 644 C C . LEU A 1 83 ? -13.153 3.834 15.580 1.00 92.00 83 LEU A C 1
ATOM 646 O O . LEU A 1 83 ? -14.241 3.396 15.943 1.00 92.00 83 LEU A O 1
ATOM 650 N N . ALA A 1 84 ? -12.099 3.866 16.397 1.00 91.88 84 ALA A N 1
ATOM 651 C CA . ALA A 1 84 ? -12.138 3.402 17.782 1.00 91.88 84 ALA A CA 1
ATOM 652 C C . ALA A 1 84 ? -13.085 4.243 18.658 1.00 91.88 84 ALA A C 1
ATOM 654 O O . ALA A 1 84 ? -13.705 3.714 19.578 1.00 91.88 84 ALA A O 1
ATOM 655 N N . MET A 1 85 ? -13.248 5.532 18.344 1.00 92.06 85 MET A N 1
ATOM 656 C CA . MET A 1 85 ? -14.176 6.448 19.020 1.00 92.06 85 MET A CA 1
ATOM 657 C C . MET A 1 85 ? -15.625 6.359 18.512 1.00 92.06 85 MET A C 1
ATOM 659 O O . MET A 1 85 ? -16.498 7.035 19.054 1.00 92.06 85 MET A O 1
ATOM 663 N N . CYS A 1 86 ? -15.932 5.495 17.537 1.00 89.62 86 CYS A N 1
ATOM 664 C CA . CYS A 1 86 ? -17.301 5.288 17.042 1.00 89.62 86 CYS A CA 1
ATOM 665 C C . CYS A 1 86 ? -18.368 4.971 18.109 1.00 89.62 86 CYS A C 1
ATOM 667 O O . CYS A 1 86 ? -19.521 5.340 17.876 1.00 89.62 86 CYS A O 1
ATOM 669 N N . PRO A 1 87 ? -18.062 4.330 19.259 1.00 90.06 87 PRO A N 1
ATOM 670 C CA . PRO A 1 87 ? -19.047 4.153 20.326 1.00 90.06 87 PRO A CA 1
ATOM 671 C C . PRO A 1 87 ? -19.557 5.469 20.933 1.00 90.06 87 PRO A C 1
ATOM 673 O O . PRO A 1 87 ? -20.631 5.473 21.523 1.00 90.06 87 PRO A O 1
ATOM 676 N N . ILE A 1 88 ? -18.806 6.571 20.796 1.00 90.81 88 ILE A N 1
ATOM 677 C CA . ILE A 1 88 ? -19.176 7.894 21.319 1.00 90.81 88 ILE A CA 1
ATOM 678 C C . ILE A 1 88 ? -20.193 8.559 20.389 1.00 90.81 88 ILE A C 1
ATOM 680 O O . ILE A 1 88 ? -21.256 8.985 20.827 1.00 90.81 88 ILE A O 1
ATOM 684 N N . GLU A 1 89 ? -19.884 8.615 19.092 1.00 89.81 89 GLU A N 1
ATOM 685 C CA . GLU A 1 89 ? -20.749 9.228 18.090 1.00 89.81 89 GLU A CA 1
ATOM 686 C C . GLU A 1 89 ? -20.807 8.405 16.807 1.00 89.81 89 GLU A C 1
ATOM 688 O O . GLU A 1 89 ? -19.804 8.117 16.150 1.00 89.81 89 GLU A O 1
ATOM 693 N N . ALA A 1 90 ? -22.037 8.120 16.381 1.00 85.94 90 ALA A N 1
ATOM 694 C CA . ALA A 1 90 ? -22.310 7.368 15.170 1.00 85.94 90 ALA A CA 1
ATOM 695 C C . ALA A 1 90 ? -21.787 8.041 13.894 1.00 85.94 90 ALA A C 1
ATOM 697 O O . ALA A 1 90 ? -21.556 7.330 12.927 1.00 85.94 90 ALA A O 1
ATOM 698 N N . ASN A 1 91 ? -21.596 9.359 13.853 1.00 90.31 91 ASN A N 1
ATOM 699 C CA . ASN A 1 91 ? -21.132 10.042 12.641 1.00 90.31 91 ASN A CA 1
ATOM 700 C C . ASN A 1 91 ? -19.613 9.925 12.427 1.00 90.31 91 ASN A C 1
ATOM 702 O O . ASN A 1 91 ? -19.139 10.092 11.301 1.00 90.31 91 ASN A O 1
ATOM 706 N N . LEU A 1 92 ? -18.848 9.553 13.463 1.00 90.00 92 LEU A N 1
ATOM 707 C CA . LEU A 1 92 ? -17.387 9.424 13.389 1.00 90.00 92 LEU A CA 1
ATOM 708 C C . LEU A 1 92 ? -16.926 8.351 12.399 1.00 90.00 92 LEU A C 1
ATOM 710 O O . LEU A 1 92 ? -15.853 8.484 11.821 1.00 90.00 92 LEU A O 1
ATOM 714 N N . ARG A 1 93 ? -17.752 7.337 12.124 1.00 89.62 93 ARG A N 1
ATOM 715 C CA . ARG A 1 93 ? -17.472 6.302 11.109 1.00 89.62 93 ARG A CA 1
ATOM 716 C C . ARG A 1 93 ? -17.415 6.871 9.690 1.00 89.62 93 ARG A C 1
ATOM 718 O O . ARG A 1 93 ? -16.569 6.440 8.915 1.00 89.62 93 ARG A O 1
ATOM 725 N N . PHE A 1 94 ? -18.233 7.873 9.355 1.00 91.50 94 PHE A N 1
ATOM 726 C CA . PHE A 1 94 ? -18.152 8.536 8.045 1.00 91.50 94 PHE A CA 1
ATOM 727 C C . PHE A 1 94 ? -16.895 9.400 7.925 1.00 91.50 94 PHE A C 1
ATOM 729 O O . PHE A 1 94 ? -16.237 9.398 6.886 1.00 91.50 94 PHE A O 1
ATOM 736 N N . ILE A 1 95 ? -16.528 10.093 9.005 1.00 92.56 95 ILE A N 1
ATOM 737 C CA . ILE A 1 95 ? -15.313 10.915 9.049 1.00 92.56 95 ILE A CA 1
ATOM 738 C C . ILE A 1 95 ? -14.076 10.011 8.972 1.00 92.56 95 ILE A C 1
ATOM 740 O O . ILE A 1 95 ? -13.194 10.246 8.152 1.00 92.56 95 ILE A O 1
ATOM 744 N N . SER A 1 96 ? -14.042 8.932 9.756 1.00 92.44 96 SER A N 1
ATOM 745 C CA . SER A 1 96 ? -12.999 7.905 9.703 1.00 92.44 96 SER A CA 1
ATOM 746 C C . SER A 1 96 ? -12.847 7.327 8.293 1.00 92.44 96 SER A C 1
ATOM 748 O O . SER A 1 96 ? -11.734 7.280 7.774 1.00 92.44 96 SER A O 1
ATOM 750 N N . ALA A 1 97 ? -13.956 6.986 7.626 1.00 91.69 97 ALA A N 1
ATOM 751 C CA . ALA A 1 97 ? -13.930 6.494 6.252 1.00 91.69 97 ALA A CA 1
ATOM 752 C C . ALA A 1 97 ? -13.332 7.517 5.271 1.00 91.69 97 ALA A C 1
ATOM 754 O O . ALA A 1 97 ? -12.545 7.136 4.409 1.00 91.69 97 ALA A O 1
ATOM 755 N N . ALA A 1 98 ? -13.634 8.812 5.410 1.00 93.69 98 ALA A N 1
ATOM 756 C CA . ALA A 1 98 ? -13.041 9.851 4.563 1.00 93.69 98 ALA A CA 1
ATOM 757 C C . ALA A 1 98 ? -11.513 9.947 4.740 1.00 93.69 98 ALA A C 1
ATOM 759 O O . ALA A 1 98 ? -10.776 10.024 3.755 1.00 93.69 98 ALA A O 1
ATOM 760 N N . TRP A 1 99 ? -11.023 9.872 5.980 1.00 94.38 99 TRP A N 1
ATOM 761 C CA . TRP A 1 99 ? -9.583 9.847 6.263 1.00 94.38 99 TRP A CA 1
ATOM 762 C C . TRP A 1 99 ? -8.911 8.561 5.781 1.00 94.38 99 TRP A C 1
ATOM 764 O O . TRP A 1 99 ? -7.799 8.611 5.254 1.00 94.38 99 TRP A O 1
ATOM 774 N N . TYR A 1 100 ? -9.602 7.426 5.875 1.00 93.62 100 TYR A N 1
ATOM 775 C CA . TYR A 1 100 ? -9.139 6.173 5.290 1.00 93.62 100 TYR A CA 1
ATOM 776 C C . TYR A 1 100 ? -9.042 6.258 3.760 1.00 93.62 100 TYR A C 1
ATOM 778 O O . TYR A 1 100 ? -8.059 5.802 3.186 1.00 93.62 100 TYR A O 1
ATOM 786 N N . MET A 1 101 ? -9.998 6.906 3.088 1.00 94.12 101 MET A N 1
ATOM 787 C CA . MET A 1 101 ? -9.928 7.135 1.639 1.00 94.12 101 MET A CA 1
ATOM 788 C C . MET A 1 101 ? -8.743 8.029 1.252 1.00 94.12 101 MET A C 1
ATOM 790 O O . MET A 1 101 ? -8.096 7.776 0.236 1.00 94.12 101 MET A O 1
ATOM 794 N N . ALA A 1 102 ? -8.413 9.036 2.069 1.00 93.75 102 ALA A N 1
ATOM 795 C CA . ALA A 1 102 ? -7.212 9.846 1.872 1.00 93.75 102 ALA A CA 1
ATOM 796 C C . ALA A 1 102 ? -5.929 9.010 2.024 1.00 93.75 102 ALA A C 1
ATOM 798 O O . ALA A 1 102 ? -5.018 9.124 1.206 1.00 93.75 102 ALA A O 1
ATOM 799 N N . PHE A 1 103 ? -5.876 8.120 3.019 1.00 94.56 103 PHE A N 1
ATOM 800 C CA . PHE A 1 103 ? -4.785 7.157 3.169 1.00 94.56 103 PHE A CA 1
ATOM 801 C C . PHE A 1 103 ? -4.685 6.205 1.962 1.00 94.56 103 PHE A C 1
ATOM 803 O O . PHE A 1 103 ? -3.602 6.024 1.402 1.00 94.56 103 PHE A O 1
ATOM 810 N N . ALA A 1 104 ? -5.807 5.649 1.503 1.00 93.19 104 ALA A N 1
ATOM 811 C CA . ALA A 1 104 ? -5.849 4.764 0.342 1.00 93.19 104 ALA A CA 1
ATOM 812 C C . ALA A 1 104 ? -5.366 5.466 -0.938 1.00 93.19 104 ALA A C 1
ATOM 814 O O . ALA A 1 104 ? -4.687 4.846 -1.751 1.00 93.19 104 ALA A O 1
ATOM 815 N N . ALA A 1 105 ? -5.622 6.769 -1.090 1.00 93.19 105 ALA A N 1
ATOM 816 C CA . ALA A 1 105 ? -5.075 7.556 -2.195 1.00 93.19 105 ALA A CA 1
ATOM 817 C C . ALA A 1 105 ? -3.539 7.629 -2.172 1.00 93.19 105 ALA A C 1
ATOM 819 O O . ALA A 1 105 ? -2.904 7.575 -3.225 1.00 93.19 105 ALA A O 1
ATOM 820 N N . ILE A 1 106 ? -2.924 7.688 -0.986 1.00 93.25 106 ILE A N 1
ATOM 821 C CA . ILE A 1 106 ? -1.461 7.639 -0.846 1.00 93.25 106 ILE A CA 1
ATOM 822 C C . ILE A 1 106 ? -0.940 6.259 -1.262 1.00 93.25 106 ILE A C 1
ATOM 824 O O . ILE A 1 106 ? 0.039 6.169 -2.001 1.00 93.25 106 ILE A O 1
ATOM 828 N N . VAL A 1 107 ? -1.604 5.179 -0.842 1.00 92.62 107 VAL A N 1
ATOM 829 C CA . VAL A 1 107 ? -1.222 3.811 -1.233 1.00 92.62 107 VAL A CA 1
ATOM 830 C C . VAL A 1 107 ? -1.373 3.608 -2.745 1.00 92.62 107 VAL A C 1
ATOM 832 O O . VAL A 1 107 ? -0.449 3.110 -3.386 1.00 92.62 107 VAL A O 1
ATOM 835 N N . ALA A 1 108 ? -2.471 4.065 -3.345 1.00 90.81 108 ALA A N 1
ATOM 836 C CA . ALA A 1 108 ? -2.667 4.035 -4.793 1.00 90.81 108 ALA A CA 1
ATOM 837 C C . ALA A 1 108 ? -1.590 4.843 -5.534 1.00 90.81 108 ALA A C 1
ATOM 839 O O . ALA A 1 108 ? -1.068 4.397 -6.553 1.00 90.81 108 ALA A O 1
ATOM 840 N N . TYR A 1 109 ? -1.174 5.990 -4.987 1.00 91.12 109 TYR A N 1
ATOM 841 C CA . TYR A 1 109 ? -0.053 6.750 -5.534 1.00 91.12 109 TYR A CA 1
ATOM 842 C C . TYR A 1 109 ? 1.253 5.944 -5.518 1.00 91.12 109 TYR A C 1
ATOM 844 O O . TYR A 1 109 ? 2.004 5.990 -6.493 1.00 91.12 109 TYR A O 1
ATOM 852 N N . THR A 1 110 ? 1.524 5.157 -4.468 1.00 90.62 110 THR A N 1
ATOM 853 C CA . THR A 1 110 ? 2.702 4.271 -4.468 1.00 90.62 110 THR A CA 1
ATOM 854 C C . THR A 1 110 ? 2.645 3.240 -5.598 1.00 90.62 110 THR A C 1
ATOM 856 O O . THR A 1 110 ? 3.644 3.065 -6.294 1.00 90.62 110 THR A O 1
ATOM 859 N N . ARG A 1 111 ? 1.473 2.645 -5.867 1.00 88.75 111 ARG A N 1
ATOM 860 C CA . ARG A 1 111 ? 1.266 1.705 -6.985 1.00 88.75 111 ARG A CA 1
ATOM 861 C C . ARG A 1 111 ? 1.506 2.372 -8.336 1.00 88.75 111 ARG A C 1
ATOM 863 O O . ARG A 1 111 ? 2.282 1.872 -9.149 1.00 88.75 111 ARG A O 1
ATOM 870 N N . TYR A 1 112 ? 0.927 3.553 -8.539 1.00 88.06 112 TYR A N 1
ATOM 871 C CA . TYR A 1 112 ? 1.147 4.381 -9.724 1.00 88.06 112 TYR A CA 1
ATOM 872 C C . TYR A 1 112 ? 2.638 4.664 -9.961 1.00 88.06 112 TYR A C 1
ATOM 874 O O . TYR A 1 112 ? 3.134 4.534 -11.081 1.00 88.06 112 TYR A O 1
ATOM 882 N N . ARG A 1 113 ? 3.384 4.998 -8.902 1.00 88.19 113 ARG A N 1
ATOM 883 C CA . ARG A 1 113 ? 4.827 5.255 -8.987 1.00 88.19 113 ARG A CA 1
ATOM 884 C C . ARG A 1 113 ? 5.631 4.019 -9.357 1.00 88.19 113 ARG A C 1
ATOM 886 O O . ARG A 1 113 ? 6.529 4.139 -10.188 1.00 88.19 113 ARG A O 1
ATOM 893 N N . VAL A 1 114 ? 5.301 2.855 -8.802 1.00 87.31 114 VAL A N 1
ATOM 894 C CA . VAL A 1 114 ? 5.951 1.591 -9.180 1.00 87.31 114 VAL A CA 1
ATOM 895 C C . VAL A 1 114 ? 5.686 1.266 -10.654 1.00 87.31 114 VAL A C 1
ATOM 897 O O . VAL A 1 114 ? 6.635 0.940 -11.365 1.00 87.31 114 VAL A O 1
ATOM 900 N N . ARG A 1 115 ? 4.454 1.455 -11.156 1.00 84.69 115 ARG A N 1
ATOM 901 C CA . ARG A 1 115 ? 4.132 1.264 -12.587 1.00 84.69 115 ARG A CA 1
ATOM 902 C C . ARG A 1 115 ? 4.978 2.147 -13.491 1.00 84.69 115 ARG A C 1
ATOM 904 O O . ARG A 1 115 ? 5.567 1.654 -14.450 1.00 84.69 115 ARG A O 1
ATOM 911 N N . HIS A 1 116 ? 5.084 3.432 -13.161 1.00 84.31 116 HIS A N 1
ATOM 912 C CA . HIS A 1 116 ? 5.910 4.361 -13.930 1.00 84.31 116 HIS A CA 1
ATOM 913 C C . HIS A 1 116 ? 7.397 4.020 -13.871 1.00 84.31 116 HIS A C 1
ATOM 915 O O . HIS A 1 116 ? 8.078 4.110 -14.889 1.00 84.31 116 HIS A O 1
ATOM 921 N N . HIS A 1 117 ? 7.899 3.602 -12.709 1.00 84.38 117 HIS A N 1
ATOM 922 C CA . HIS A 1 117 ? 9.296 3.210 -12.552 1.00 84.38 117 HIS A CA 1
ATOM 923 C C . HIS A 1 117 ? 9.633 1.949 -13.365 1.00 84.38 117 HIS A C 1
ATOM 925 O O . HIS A 1 117 ? 10.657 1.909 -14.038 1.00 84.38 117 HIS A O 1
ATOM 931 N N . ARG A 1 118 ? 8.737 0.953 -13.380 1.00 79.06 118 ARG A N 1
ATOM 932 C CA . ARG A 1 118 ? 8.903 -0.310 -14.122 1.00 79.06 118 ARG A CA 1
ATOM 933 C C . ARG A 1 118 ? 8.384 -0.265 -15.567 1.00 79.06 118 ARG A C 1
ATOM 935 O O . ARG A 1 118 ? 8.399 -1.284 -16.256 1.00 79.06 118 ARG A O 1
ATOM 942 N N . GLN A 1 119 ? 7.961 0.905 -16.059 1.00 79.38 119 GLN A N 1
ATOM 943 C CA . GLN A 1 119 ? 7.420 1.103 -17.415 1.00 79.38 119 GLN A CA 1
ATOM 944 C C . GLN A 1 119 ? 6.243 0.162 -17.745 1.00 79.38 119 GLN A C 1
ATOM 946 O O . GLN A 1 119 ? 6.111 -0.337 -18.866 1.00 79.38 119 GLN A O 1
ATOM 951 N N . ILE A 1 120 ? 5.384 -0.099 -16.759 1.00 76.19 120 ILE A N 1
ATOM 952 C CA . ILE A 1 120 ? 4.154 -0.879 -16.921 1.00 76.19 120 ILE A CA 1
ATOM 953 C C . ILE A 1 120 ? 3.121 0.040 -17.579 1.00 76.19 120 ILE A C 1
ATOM 955 O O . ILE A 1 120 ? 2.601 0.962 -16.953 1.00 76.19 120 ILE A O 1
ATOM 959 N N . LYS A 1 121 ? 2.862 -0.173 -18.876 1.00 64.81 121 LYS A N 1
ATOM 960 C CA . LYS A 1 121 ? 1.999 0.703 -19.694 1.00 64.81 121 LYS A CA 1
ATOM 961 C C . LYS A 1 121 ? 0.500 0.523 -19.429 1.00 64.81 121 LYS A C 1
ATOM 963 O O . LYS A 1 121 ? -0.287 1.333 -19.906 1.00 64.81 121 LYS A O 1
ATOM 968 N N . HIS A 1 122 ? 0.101 -0.548 -18.744 1.00 62.16 122 HIS A N 1
ATOM 969 C CA . HIS A 1 122 ? -1.302 -0.899 -18.542 1.00 62.16 122 HIS A CA 1
ATOM 970 C C . HIS A 1 122 ? -1.698 -0.785 -17.072 1.00 62.16 122 HIS A C 1
ATOM 972 O O . HIS A 1 122 ? -1.034 -1.315 -16.186 1.00 62.16 122 HIS A O 1
ATOM 978 N N . GLY A 1 123 ? -2.802 -0.079 -16.845 1.00 62.81 123 GLY A N 1
ATOM 979 C CA . GLY A 1 123 ? -3.413 0.098 -15.540 1.00 62.81 123 GLY A CA 1
ATOM 980 C C . GLY A 1 123 ? -4.021 1.494 -15.398 1.00 62.81 123 GLY A C 1
ATOM 981 O O . GLY A 1 123 ? -3.467 2.484 -15.871 1.00 62.81 123 GLY A O 1
ATOM 982 N N . ASP A 1 124 ? -5.181 1.567 -14.754 1.00 75.06 124 ASP A N 1
ATOM 983 C CA . ASP A 1 124 ? -5.886 2.822 -14.500 1.00 75.06 124 ASP A CA 1
ATOM 984 C C . ASP A 1 124 ? -5.570 3.310 -13.075 1.00 75.06 124 ASP A C 1
ATOM 986 O O . ASP A 1 124 ? -5.127 2.553 -12.207 1.00 75.06 124 ASP A O 1
ATOM 990 N N . VAL A 1 125 ? -5.768 4.594 -12.806 1.00 77.94 125 VAL A N 1
ATOM 991 C CA . VAL A 1 125 ? -5.757 5.142 -11.443 1.00 77.94 125 VAL A CA 1
ATOM 992 C C . VAL A 1 125 ? -6.908 4.538 -10.636 1.00 77.94 125 VAL A C 1
ATOM 994 O O . VAL A 1 125 ? -6.787 4.316 -9.433 1.00 77.94 125 VAL A O 1
ATOM 997 N N . LEU A 1 126 ? -8.027 4.222 -11.293 1.00 78.69 126 LEU A N 1
ATOM 998 C CA . LEU A 1 126 ? -9.213 3.705 -10.620 1.00 78.69 126 LEU A CA 1
ATOM 999 C C . LEU A 1 126 ? -9.045 2.254 -10.142 1.00 78.69 126 LEU A C 1
ATOM 1001 O O . LEU A 1 126 ? -9.564 1.913 -9.081 1.00 78.69 126 LEU A O 1
ATOM 1005 N N . THR A 1 127 ? -8.295 1.421 -10.874 1.00 79.19 127 THR A N 1
ATOM 1006 C CA . THR A 1 127 ? -7.956 0.054 -10.439 1.00 79.19 127 THR A CA 1
ATOM 1007 C C . THR A 1 127 ? -7.014 0.085 -9.237 1.00 79.19 127 THR A C 1
ATOM 1009 O O . THR A 1 127 ? -7.271 -0.596 -8.244 1.00 79.19 127 THR A O 1
ATOM 1012 N N . ASP A 1 128 ? -6.007 0.961 -9.264 1.00 83.88 128 ASP A N 1
ATOM 1013 C CA . ASP A 1 128 ? -5.092 1.176 -8.138 1.00 83.88 128 ASP A CA 1
ATOM 1014 C C . ASP A 1 128 ? -5.824 1.630 -6.875 1.00 83.88 128 ASP A C 1
ATOM 1016 O O . ASP A 1 128 ? -5.544 1.133 -5.787 1.00 83.88 128 ASP A O 1
ATOM 1020 N N . MET A 1 129 ? -6.791 2.540 -7.014 1.00 85.88 129 MET A N 1
ATOM 1021 C CA . MET A 1 129 ? -7.629 2.973 -5.896 1.00 85.88 129 MET A CA 1
ATOM 1022 C C . MET A 1 129 ? -8.472 1.824 -5.341 1.00 85.88 129 MET A C 1
ATOM 1024 O O . MET A 1 129 ? -8.571 1.687 -4.125 1.00 85.88 129 MET A O 1
ATOM 1028 N N . CYS A 1 130 ? -9.063 0.974 -6.187 1.00 85.19 130 CYS A N 1
ATOM 1029 C CA . CYS A 1 130 ? -9.825 -0.184 -5.712 1.00 85.19 130 CYS A CA 1
ATOM 1030 C C . CYS A 1 130 ? -8.948 -1.153 -4.911 1.00 85.19 130 CYS A C 1
ATOM 1032 O O . CYS A 1 130 ? -9.358 -1.608 -3.842 1.00 85.19 130 CYS A O 1
ATOM 1034 N N . ILE A 1 131 ? -7.737 -1.430 -5.389 1.00 85.00 131 ILE A N 1
ATOM 1035 C CA . ILE A 1 131 ? -6.821 -2.358 -4.724 1.00 85.00 131 ILE A CA 1
ATOM 1036 C C . ILE A 1 131 ? -6.266 -1.749 -3.434 1.00 85.00 131 ILE A C 1
ATOM 1038 O O . ILE A 1 131 ? -6.230 -2.418 -2.403 1.00 85.00 131 ILE A O 1
ATOM 1042 N N . ALA A 1 132 ? -5.933 -0.459 -3.443 1.00 89.31 132 ALA A N 1
ATOM 1043 C CA . ALA A 1 132 ? -5.520 0.263 -2.248 1.00 89.31 132 ALA A CA 1
ATOM 1044 C C . ALA A 1 132 ? -6.628 0.336 -1.187 1.00 89.31 132 ALA A C 1
ATOM 1046 O O . ALA A 1 132 ? -6.339 0.242 -0.005 1.00 89.31 132 ALA A O 1
ATOM 1047 N N . VAL A 1 133 ? -7.897 0.482 -1.569 1.00 89.19 133 VAL A N 1
ATOM 1048 C CA . VAL A 1 133 ? -9.006 0.542 -0.601 1.00 89.19 133 VAL A CA 1
ATOM 1049 C C . VAL A 1 133 ? -9.302 -0.829 0.008 1.00 89.19 133 VAL A C 1
ATOM 1051 O O . VAL A 1 133 ? -9.562 -0.912 1.208 1.00 89.19 133 VAL A O 1
ATOM 1054 N N . LEU A 1 134 ? -9.278 -1.894 -0.797 1.00 86.25 134 LEU A N 1
ATOM 1055 C CA . LEU A 1 134 ? -9.702 -3.233 -0.372 1.00 86.25 134 LEU A CA 1
ATOM 1056 C C . LEU A 1 134 ? -8.5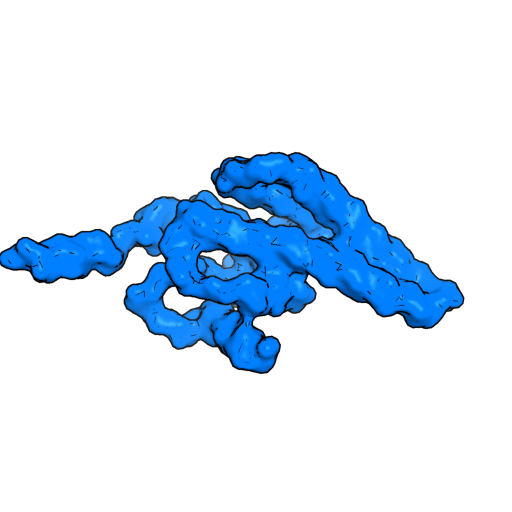68 -4.062 0.240 1.00 86.25 134 LEU A C 1
ATOM 1058 O O . LEU A 1 134 ? -8.803 -4.836 1.165 1.00 86.25 134 LEU A O 1
ATOM 1062 N N . PHE A 1 135 ? -7.346 -3.900 -0.265 1.00 86.38 135 PHE A N 1
ATOM 1063 C CA . PHE A 1 135 ? -6.226 -4.802 -0.000 1.00 86.38 135 PHE A CA 1
ATOM 1064 C C . PHE A 1 135 ? -4.911 -4.050 0.253 1.00 86.38 135 PHE A C 1
ATOM 1066 O O . PHE A 1 135 ? -3.846 -4.540 -0.116 1.00 86.38 135 PHE A O 1
ATOM 1073 N N . TYR A 1 136 ? -4.948 -2.880 0.909 1.00 89.50 136 TYR A N 1
ATOM 1074 C CA . TYR A 1 136 ? -3.750 -2.048 1.121 1.00 89.50 136 TYR A CA 1
ATOM 1075 C C . TYR A 1 136 ? -2.521 -2.793 1.682 1.00 89.50 136 TYR A C 1
ATOM 1077 O O . TYR A 1 136 ? -1.424 -2.522 1.191 1.00 89.50 136 TYR A O 1
ATOM 1085 N N 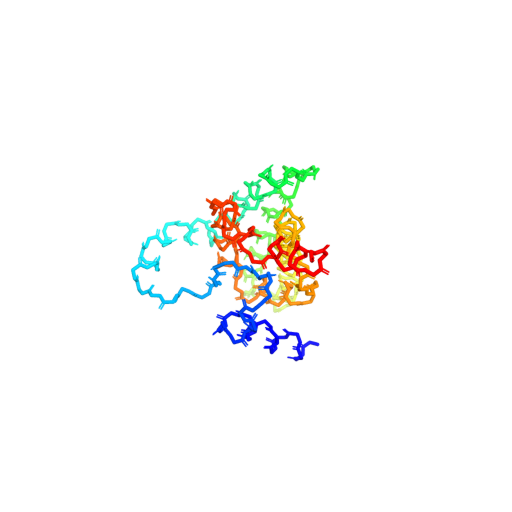. PRO A 1 137 ? -2.628 -3.739 2.647 1.00 88.12 137 PRO A N 1
ATOM 1086 C CA . PRO A 1 137 ? -1.441 -4.405 3.178 1.00 88.12 137 PRO A CA 1
ATOM 1087 C C . PRO A 1 137 ? -0.800 -5.316 2.127 1.00 88.12 137 PRO A C 1
ATOM 1089 O O . PRO A 1 137 ? 0.418 -5.336 1.982 1.00 88.12 137 PRO A O 1
ATOM 1092 N N . LEU A 1 138 ? -1.631 -6.028 1.361 1.00 87.44 138 LEU A N 1
ATOM 1093 C CA . LEU A 1 138 ? -1.190 -6.910 0.282 1.00 87.44 138 LEU A CA 1
ATOM 1094 C C . LEU A 1 138 ? -0.600 -6.103 -0.878 1.00 87.44 138 LEU A C 1
ATOM 1096 O O . LEU A 1 138 ? 0.462 -6.453 -1.384 1.00 87.44 138 LEU A O 1
ATOM 1100 N N . ALA A 1 139 ? -1.229 -4.981 -1.228 1.00 86.81 139 ALA A N 1
ATOM 1101 C CA . ALA A 1 139 ? -0.742 -4.068 -2.255 1.00 86.81 139 ALA A CA 1
ATOM 1102 C C . ALA A 1 139 ? 0.647 -3.513 -1.903 1.00 86.81 139 ALA A C 1
ATOM 1104 O O . ALA A 1 139 ? 1.554 -3.539 -2.726 1.00 86.81 139 ALA A O 1
ATOM 1105 N N . LEU A 1 140 ? 0.865 -3.076 -0.658 1.00 88.88 140 LEU A N 1
ATOM 1106 C CA . LEU A 1 140 ? 2.174 -2.577 -0.222 1.00 88.88 140 LEU A CA 1
ATOM 1107 C C . LEU A 1 140 ? 3.263 -3.658 -0.288 1.00 88.88 140 LEU A C 1
ATOM 1109 O O . LEU A 1 140 ? 4.383 -3.370 -0.710 1.00 88.88 140 LEU A O 1
ATOM 1113 N N . VAL A 1 141 ? 2.939 -4.903 0.073 1.00 87.44 141 VAL A N 1
ATOM 1114 C CA . VAL A 1 141 ? 3.868 -6.035 -0.067 1.00 87.44 141 VAL A CA 1
ATOM 1115 C C . VAL A 1 141 ? 4.167 -6.323 -1.541 1.00 87.44 141 VAL A C 1
ATOM 1117 O O . VAL A 1 141 ? 5.331 -6.535 -1.884 1.00 87.44 141 VAL A O 1
ATOM 1120 N N . GLN A 1 142 ? 3.155 -6.293 -2.415 1.00 86.19 142 GLN A N 1
ATOM 1121 C CA . GLN A 1 142 ? 3.327 -6.434 -3.864 1.00 86.19 142 GLN A CA 1
ATOM 1122 C C . GLN A 1 142 ? 4.277 -5.351 -4.390 1.00 86.19 142 GLN A C 1
ATOM 1124 O O . GLN A 1 142 ? 5.290 -5.672 -4.998 1.00 86.19 142 GLN A O 1
ATOM 1129 N N . HIS A 1 143 ? 4.042 -4.077 -4.069 1.00 88.25 143 HIS A N 1
ATOM 1130 C CA . HIS A 1 143 ? 4.890 -2.964 -4.513 1.00 88.25 143 HIS A CA 1
ATOM 1131 C C . HIS A 1 143 ? 6.364 -3.146 -4.113 1.00 88.25 143 HIS A C 1
ATOM 1133 O O . HIS A 1 143 ? 7.258 -2.915 -4.926 1.00 88.25 143 HIS A O 1
ATOM 1139 N N . GLU A 1 144 ? 6.639 -3.587 -2.879 1.00 85.69 144 GLU A N 1
ATOM 1140 C CA . GLU A 1 144 ? 8.010 -3.871 -2.436 1.00 85.69 144 GLU A CA 1
ATOM 1141 C C . GLU A 1 144 ? 8.637 -5.062 -3.172 1.00 85.69 144 GLU A C 1
ATOM 1143 O O . GLU A 1 144 ? 9.836 -5.042 -3.459 1.00 85.69 144 GLU A O 1
ATOM 1148 N N . LYS A 1 145 ? 7.864 -6.115 -3.457 1.00 83.44 145 LYS A N 1
ATOM 1149 C CA . LYS A 1 145 ? 8.351 -7.265 -4.230 1.00 83.44 145 LYS A CA 1
ATOM 1150 C C . LYS A 1 145 ? 8.709 -6.857 -5.648 1.00 83.44 145 LYS A C 1
ATOM 1152 O O . LYS A 1 145 ? 9.780 -7.225 -6.116 1.00 83.44 145 LYS A O 1
ATOM 1157 N N . GLU A 1 146 ? 7.869 -6.048 -6.280 1.00 82.50 146 GLU A N 1
ATOM 1158 C CA . 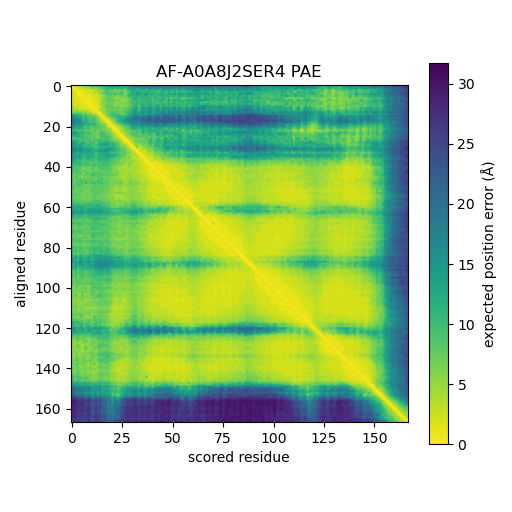GLU A 1 146 ? 8.088 -5.585 -7.648 1.00 82.50 146 GLU A CA 1
ATOM 1159 C C . GLU A 1 146 ? 9.313 -4.702 -7.779 1.00 82.50 146 GLU A C 1
ATOM 1161 O O . GLU A 1 146 ? 10.032 -4.778 -8.767 1.00 82.50 146 GLU A O 1
ATOM 1166 N N . LEU A 1 147 ? 9.610 -3.897 -6.763 1.00 82.56 147 LEU A N 1
ATOM 1167 C CA . LEU A 1 147 ? 10.840 -3.115 -6.737 1.00 82.56 147 LEU A CA 1
ATOM 1168 C C . LEU A 1 147 ? 12.090 -3.970 -6.519 1.00 82.56 147 LEU A C 1
ATOM 1170 O O . LEU A 1 147 ? 13.155 -3.587 -6.989 1.00 82.56 147 LEU A O 1
ATOM 1174 N N . ARG A 1 148 ? 11.973 -5.131 -5.870 1.00 80.44 148 ARG A N 1
ATOM 1175 C CA . ARG A 1 148 ? 13.094 -6.052 -5.618 1.00 80.44 148 ARG A CA 1
ATOM 1176 C C . ARG A 1 148 ? 13.244 -7.144 -6.678 1.00 80.44 148 ARG A C 1
ATOM 1178 O O . ARG A 1 148 ? 14.236 -7.869 -6.641 1.00 80.44 148 ARG A O 1
ATOM 1185 N N . ALA A 1 149 ? 12.278 -7.289 -7.582 1.00 74.75 149 ALA A N 1
ATOM 1186 C CA . ALA A 1 149 ? 12.351 -8.239 -8.681 1.00 74.75 149 ALA A CA 1
ATOM 1187 C C . ALA A 1 149 ? 13.470 -7.831 -9.664 1.00 74.75 149 ALA A C 1
ATOM 1189 O O . ALA A 1 149 ? 13.605 -6.635 -9.961 1.00 74.75 149 ALA A O 1
ATOM 1190 N N . PRO A 1 150 ? 14.280 -8.788 -10.160 1.00 65.56 150 PRO A N 1
ATOM 1191 C CA . PRO A 1 150 ? 15.314 -8.490 -11.144 1.00 65.56 150 PRO A CA 1
ATOM 1192 C C . PRO A 1 150 ? 14.689 -7.932 -12.429 1.00 65.56 150 PRO A C 1
ATOM 1194 O O . PRO A 1 150 ? 13.602 -8.352 -12.829 1.00 65.56 150 PRO A O 1
ATOM 1197 N N . ASP A 1 151 ? 15.368 -6.971 -13.063 1.00 61.56 151 ASP A N 1
ATOM 1198 C CA . ASP A 1 151 ? 14.868 -6.256 -14.250 1.00 61.56 151 ASP A CA 1
ATOM 1199 C C . ASP A 1 151 ? 14.576 -7.183 -15.445 1.00 61.56 151 ASP A C 1
ATOM 1201 O O . ASP A 1 151 ? 13.725 -6.866 -16.279 1.00 61.56 151 ASP A O 1
ATOM 1205 N N . ASP A 1 152 ? 15.188 -8.370 -15.471 1.00 57.47 152 ASP A N 1
ATOM 1206 C CA . ASP A 1 152 ? 14.989 -9.412 -16.485 1.00 57.47 152 ASP A CA 1
ATOM 1207 C C . ASP A 1 152 ? 13.522 -9.871 -16.608 1.00 57.47 152 ASP A C 1
ATOM 1209 O O . ASP A 1 152 ? 13.081 -10.244 -17.696 1.00 57.47 152 ASP A O 1
ATOM 1213 N N . PHE A 1 153 ? 12.727 -9.777 -15.532 1.00 56.53 153 PHE A N 1
ATOM 1214 C CA . PHE A 1 153 ? 11.283 -10.070 -15.563 1.00 56.53 153 PHE A CA 1
ATOM 1215 C C . PHE A 1 153 ? 10.481 -9.074 -16.411 1.00 56.53 153 PHE A C 1
ATOM 1217 O O . PHE A 1 153 ? 9.391 -9.391 -16.881 1.00 56.53 153 PHE A O 1
ATOM 1224 N N . TYR A 1 154 ? 11.015 -7.871 -16.622 1.00 52.47 154 TYR A N 1
ATOM 1225 C CA . TYR A 1 154 ? 10.339 -6.760 -17.285 1.00 52.47 154 TYR A CA 1
ATOM 1226 C C . TYR A 1 154 ? 10.919 -6.420 -18.670 1.00 52.47 154 TYR A C 1
ATOM 1228 O O . TYR A 1 154 ? 10.340 -5.575 -19.366 1.00 52.47 154 TYR A O 1
ATOM 1236 N N . GLY A 1 155 ? 12.036 -7.049 -19.062 1.00 45.66 155 GLY A N 1
ATOM 1237 C CA . GLY A 1 155 ? 12.745 -6.840 -20.336 1.00 45.66 155 GLY A CA 1
ATOM 1238 C C . GLY A 1 155 ? 12.686 -8.014 -21.327 1.00 45.66 155 GLY A C 1
ATOM 1239 O O . GLY A 1 155 ? 13.205 -7.908 -22.431 1.00 45.66 155 GLY A O 1
ATOM 1240 N N . GLY A 1 156 ? 12.056 -9.139 -20.975 1.00 43.25 156 GLY A N 1
ATOM 1241 C CA . GLY A 1 156 ? 12.215 -10.391 -21.729 1.00 43.25 156 GLY A CA 1
ATOM 1242 C C . GLY A 1 156 ? 11.452 -10.545 -23.056 1.00 43.25 156 GLY A C 1
ATOM 1243 O O . GLY A 1 156 ? 11.819 -11.423 -23.835 1.00 43.25 156 GLY A O 1
ATOM 1244 N N . SER A 1 157 ? 10.406 -9.759 -23.340 1.00 42.94 157 SER A N 1
ATOM 1245 C CA . SER A 1 157 ? 9.493 -10.077 -24.460 1.00 42.94 157 SER A CA 1
ATOM 1246 C C . SER A 1 157 ? 9.166 -8.949 -25.439 1.00 42.94 157 SER A C 1
ATOM 1248 O O . SER A 1 157 ? 8.618 -9.244 -26.496 1.00 42.94 157 SER A O 1
ATOM 1250 N N . LEU A 1 158 ? 9.500 -7.685 -25.153 1.00 44.28 158 LEU A N 1
ATOM 1251 C CA . LEU A 1 158 ? 9.129 -6.567 -26.038 1.00 44.28 158 LEU A CA 1
ATOM 1252 C C . LEU A 1 158 ? 10.258 -6.080 -26.951 1.00 44.28 158 LEU A C 1
ATOM 1254 O O . LEU A 1 158 ? 9.953 -5.629 -28.049 1.00 44.28 158 LEU A O 1
ATOM 1258 N N . ASP A 1 159 ? 11.525 -6.233 -26.561 1.00 41.81 159 ASP A N 1
ATOM 1259 C CA . ASP A 1 159 ? 12.638 -5.764 -27.403 1.00 41.81 159 ASP A CA 1
ATOM 1260 C C . ASP A 1 159 ? 12.944 -6.734 -28.559 1.00 41.81 159 ASP A C 1
ATOM 1262 O O . ASP A 1 159 ? 13.394 -6.316 -29.623 1.00 41.81 159 ASP A O 1
ATOM 1266 N N . LYS A 1 160 ? 12.603 -8.024 -28.412 1.00 42.44 160 LYS A N 1
ATOM 1267 C CA . LYS A 1 160 ? 12.796 -9.018 -29.482 1.00 42.44 160 LYS A CA 1
ATOM 1268 C C . LYS A 1 160 ? 11.792 -8.887 -30.627 1.00 42.44 160 LYS A C 1
ATOM 1270 O O . LYS A 1 160 ? 12.172 -9.085 -31.770 1.00 42.44 160 LYS A O 1
ATOM 1275 N N . GLU A 1 161 ? 10.538 -8.512 -30.361 1.00 42.59 161 GLU A N 1
ATOM 1276 C CA . GLU A 1 161 ? 9.534 -8.351 -31.429 1.00 42.59 161 GLU A CA 1
ATOM 1277 C C . GLU A 1 161 ? 9.688 -7.042 -32.223 1.00 42.59 161 GLU A C 1
ATOM 1279 O O . GLU A 1 161 ? 9.192 -6.960 -33.348 1.00 42.59 161 GLU A O 1
ATOM 1284 N N . SER A 1 162 ? 10.345 -6.014 -31.670 1.00 43.69 162 SER A N 1
ATOM 1285 C CA . SER A 1 162 ? 10.696 -4.808 -32.433 1.00 43.69 162 SER A CA 1
ATOM 1286 C C . SER A 1 162 ? 11.891 -5.032 -33.355 1.00 43.69 162 SER A C 1
ATOM 1288 O O . SER A 1 162 ? 11.870 -4.533 -34.474 1.00 43.69 162 SER A O 1
ATOM 1290 N N . GLU A 1 163 ? 12.881 -5.829 -32.940 1.00 41.28 163 GLU A N 1
ATOM 1291 C CA . GLU A 1 163 ? 14.025 -6.172 -33.797 1.00 41.28 163 GLU A CA 1
ATOM 1292 C C . GLU A 1 163 ? 13.645 -7.170 -34.905 1.00 41.28 163 GLU A C 1
ATOM 1294 O O . GLU A 1 163 ? 14.116 -7.041 -36.031 1.00 41.28 163 GLU A O 1
ATOM 1299 N N . GLU A 1 164 ? 12.731 -8.113 -34.650 1.00 44.25 164 GLU A N 1
ATOM 1300 C CA . GLU A 1 164 ? 12.276 -9.086 -35.664 1.00 44.25 164 GLU A CA 1
ATOM 1301 C C . GLU A 1 164 ? 11.305 -8.499 -36.706 1.00 44.25 164 GLU A C 1
ATOM 1303 O O . GLU A 1 164 ? 11.050 -9.122 -37.732 1.00 44.25 164 GLU A O 1
ATOM 1308 N N . LYS A 1 165 ? 10.745 -7.307 -36.459 1.00 46.16 165 LYS A N 1
ATOM 1309 C CA . LYS A 1 165 ? 9.896 -6.585 -37.428 1.00 46.16 165 LYS A CA 1
ATOM 1310 C C . LYS A 1 165 ? 10.660 -5.553 -38.260 1.00 46.16 165 LYS A C 1
ATOM 1312 O O . LYS A 1 165 ? 10.089 -5.036 -39.219 1.00 46.16 165 LYS A O 1
ATOM 1317 N N . GLU A 1 166 ? 11.909 -5.256 -37.902 1.00 45.19 166 GLU A N 1
ATOM 1318 C CA . GLU A 1 166 ? 12.795 -4.345 -38.641 1.00 45.19 166 GLU A CA 1
ATOM 1319 C C . GLU A 1 166 ? 13.931 -5.066 -39.401 1.00 45.19 166 GLU A C 1
ATOM 1321 O O . GLU A 1 166 ? 14.689 -4.401 -40.111 1.00 45.19 166 GLU A O 1
ATOM 1326 N N . ALA A 1 167 ? 14.023 -6.400 -39.311 1.00 42.22 167 ALA A N 1
ATOM 1327 C CA . ALA A 1 167 ? 14.928 -7.256 -40.094 1.00 42.22 167 ALA A CA 1
ATOM 1328 C C . ALA A 1 167 ? 14.200 -7.971 -41.247 1.00 42.22 167 ALA A C 1
ATOM 1330 O O . ALA A 1 167 ? 14.838 -8.157 -42.310 1.00 42.22 167 ALA A O 1
#

Foldseek 3Di:
DVVLQVVLVCLLVVVPDPLAQHQPDHLDDPDPVVVVVCVVLLVCCVPQVLVLQLVLCVLLVHPPSVVLSVLLVCLQVVLVVLVVCCVVPVCSPVVSVVSLLVNLLSLLVSVVSLCVSLVRVDDDSVSSSSCSSPRVSSSSSSSVVSSVDPNCSSPPRDVVVVVVVVD

Secondary structure (DSSP, 8-state):
-HHHHHHHHHHHTT-S-TTS---SS-SS-SSHHHHHHHHHHHHHHHH-THHHHHHHHHHTT-TTHHHHHHHHHHHHHHHHHHHHTTTT-TTHHHHHHHHHHHHHHHHHHHHHHHHHHTT-----HHHHHHHHHHHHHHHHHHHHHHHHS-THHHHSSSHHHHHTTT-

Sequence (167 aa):
MIHALWLAVKEEAGELDERRKNFATTCLPTSLGEVCRDVPRLIEAALFPFLPIKRILTDTMAPAAACYGILAFVTFYFAVTLLAMCPIEANLRFISAAWYMAFAAIVAYTRYRVRHHRQIKHGDVLTDMCIAVLFYPLALVQHEKELRAPDDFYGGSLDKESEEKEA

Organism: NCBI:txid35677

Mean predicted aligned error: 9.16 Å

pLDDT: mean 78.31, std 15.65, range [41.28, 95.06]

Radius of gyration: 17.62 Å; Cα contacts (8 Å, |Δi|>4): 165; chains: 1; bounding box: 38×36×61 Å

Solvent-accessible surface area (backbone atoms only — not comparable to full-atom values): 9142 Å² total; per-residue (Å²): 106,73,68,36,51,50,48,40,50,33,55,49,65,65,72,56,65,87,89,52,69,63,80,93,64,49,55,58,68,92,43,73,72,56,43,67,71,42,46,69,53,38,51,42,30,63,78,44,45,29,56,57,51,25,49,52,25,51,76,59,68,41,84,62,22,68,57,55,18,51,48,35,45,52,30,42,55,49,17,52,51,33,46,71,47,29,88,80,39,79,66,34,47,60,54,15,49,53,31,40,52,55,29,19,51,53,50,18,47,51,50,54,44,52,30,62,70,68,66,39,85,68,82,56,72,64,29,36,38,49,42,21,66,76,37,42,33,39,44,52,47,33,52,51,48,63,71,69,50,64,67,66,81,78,59,75,72,65,66,62,60,55,55,68,72,75,109

Nearest PDB structures (foldseek):
  4zsz-assembly1_A  TM=2.329E-01  e=7.151E+00  Aquifex aeolicus VF5